Protein AF-A0AA96FX20-F1 (afdb_monomer_lite)

pLDDT: mean 74.85, std 15.6, range [37.91, 90.38]

Structure (mmCIF, N/CA/C/O backbone):
data_AF-A0AA96FX20-F1
#
_entry.id   AF-A0AA96FX20-F1
#
loop_
_atom_site.group_PDB
_atom_site.id
_atom_site.type_symbol
_atom_site.label_atom_id
_atom_site.label_alt_id
_atom_site.label_comp_id
_atom_site.label_asym_id
_atom_site.label_entity_id
_atom_site.label_seq_id
_atom_site.pdbx_PDB_ins_code
_atom_site.Cartn_x
_atom_site.Cartn_y
_atom_site.Cartn_z
_atom_site.occupancy
_atom_site.B_iso_or_equiv
_atom_site.auth_seq_id
_atom_site.auth_comp_id
_atom_site.auth_asym_id
_atom_site.auth_atom_id
_atom_site.pdbx_PDB_model_num
ATOM 1 N N . MET A 1 1 ? -5.946 -62.240 -31.737 1.00 49.22 1 MET A N 1
ATOM 2 C CA . MET A 1 1 ? -5.253 -61.269 -32.611 1.00 49.22 1 MET A CA 1
ATOM 3 C C . MET A 1 1 ? -5.831 -59.900 -32.290 1.00 49.22 1 MET A C 1
ATOM 5 O O . MET A 1 1 ? -6.745 -59.464 -32.964 1.00 49.22 1 MET A O 1
ATOM 9 N N . GLU A 1 2 ? -5.556 -59.273 -31.146 1.00 49.75 2 GLU A N 1
ATOM 10 C CA . GLU A 1 2 ? -4.258 -58.983 -30.508 1.00 49.75 2 GLU A CA 1
ATOM 11 C C . GLU A 1 2 ? -3.281 -58.281 -31.451 1.00 49.75 2 GLU A C 1
ATOM 13 O O . GLU A 1 2 ? -2.604 -58.954 -32.218 1.00 49.75 2 GLU A O 1
ATOM 18 N N . THR A 1 3 ? -3.210 -56.951 -31.339 1.00 58.50 3 THR A N 1
ATOM 19 C CA . THR A 1 3 ? -1.965 -56.220 -31.047 1.00 58.50 3 THR A CA 1
ATOM 20 C C . THR A 1 3 ? -2.311 -54.936 -30.294 1.00 58.50 3 THR A C 1
ATOM 22 O O . THR A 1 3 ? -2.912 -54.013 -30.838 1.00 58.50 3 THR A O 1
ATOM 25 N N . ILE A 1 4 ? -1.932 -54.920 -29.021 1.00 56.41 4 ILE A N 1
ATOM 26 C CA . ILE A 1 4 ? -1.797 -53.746 -28.162 1.00 56.41 4 ILE A CA 1
ATOM 27 C C . ILE A 1 4 ? -0.522 -53.021 -28.620 1.00 56.41 4 ILE A C 1
ATOM 29 O O . ILE A 1 4 ? 0.497 -53.670 -28.851 1.00 56.41 4 ILE A O 1
ATOM 33 N N . THR A 1 5 ? -0.532 -51.695 -28.751 1.00 64.38 5 THR A N 1
ATOM 34 C CA . THR A 1 5 ? 0.709 -50.905 -28.774 1.00 64.38 5 THR A CA 1
ATOM 35 C C . THR A 1 5 ? 0.541 -49.700 -27.873 1.00 64.38 5 THR A C 1
ATOM 37 O O . THR A 1 5 ? -0.308 -48.838 -28.076 1.00 64.38 5 THR A O 1
ATOM 40 N N . THR A 1 6 ? 1.359 -49.748 -26.832 1.00 62.97 6 THR A N 1
ATOM 41 C CA . THR A 1 6 ? 1.574 -48.760 -25.793 1.00 62.97 6 THR A CA 1
ATOM 42 C C . THR A 1 6 ? 2.491 -47.659 -26.325 1.00 62.97 6 THR A C 1
ATOM 44 O O . THR A 1 6 ? 3.465 -47.961 -27.014 1.00 62.97 6 THR A O 1
ATOM 47 N N . VAL A 1 7 ? 2.222 -46.411 -25.954 1.00 66.31 7 VAL A N 1
ATOM 48 C CA . VAL A 1 7 ? 3.270 -45.454 -25.582 1.00 66.31 7 VAL A CA 1
ATOM 49 C C . VAL A 1 7 ? 2.799 -44.711 -24.333 1.00 66.31 7 VAL A C 1
ATOM 51 O O . VAL A 1 7 ? 1.669 -44.235 -24.257 1.00 66.31 7 VAL A O 1
ATOM 54 N N . ARG A 1 8 ? 3.686 -44.725 -23.342 1.00 59.62 8 ARG A N 1
ATOM 55 C CA . ARG A 1 8 ? 3.612 -44.163 -21.993 1.00 59.62 8 ARG A CA 1
ATOM 56 C C . ARG A 1 8 ? 4.481 -42.895 -21.962 1.00 59.62 8 ARG A C 1
ATOM 58 O O . ARG A 1 8 ? 5.388 -42.789 -22.782 1.00 59.62 8 ARG A O 1
ATOM 65 N N . GLU A 1 9 ? 4.258 -42.061 -20.943 1.00 55.00 9 GLU A N 1
ATOM 66 C CA . GLU A 1 9 ? 5.093 -40.934 -20.465 1.00 55.00 9 GLU A CA 1
ATOM 67 C C . GLU A 1 9 ? 4.892 -39.619 -21.241 1.00 55.00 9 GLU A C 1
ATOM 69 O O . GLU A 1 9 ? 5.069 -39.552 -22.449 1.00 55.00 9 GLU A O 1
ATOM 74 N N . VAL A 1 10 ? 4.447 -38.531 -20.606 1.00 60.56 10 VAL A N 1
ATOM 75 C CA . VAL A 1 10 ? 4.983 -37.980 -19.353 1.00 60.56 10 VAL A CA 1
ATOM 76 C C . VAL A 1 10 ? 3.907 -37.577 -18.334 1.00 60.56 10 VAL A C 1
ATOM 78 O O . VAL A 1 10 ? 3.025 -36.767 -18.600 1.00 60.56 10 VAL A O 1
ATOM 81 N N . GLU A 1 11 ? 4.040 -38.132 -17.134 1.00 58.88 11 GLU A N 1
ATOM 82 C CA . GLU A 1 11 ? 3.659 -37.485 -15.879 1.00 58.88 11 GLU A CA 1
ATOM 83 C C . GLU A 1 11 ? 4.779 -36.493 -15.525 1.00 58.88 11 GLU A C 1
ATOM 85 O O . GLU A 1 11 ? 5.944 -36.867 -15.659 1.00 58.88 11 GLU A O 1
ATOM 90 N N . SER A 1 12 ? 4.435 -35.260 -15.127 1.00 47.62 12 SER A N 1
ATOM 91 C CA . SER A 1 12 ? 5.241 -34.196 -14.470 1.00 47.62 12 SER A CA 1
ATOM 92 C C . SER A 1 12 ? 4.696 -32.856 -14.988 1.00 47.62 12 SER A C 1
ATOM 94 O O . SER A 1 12 ? 4.941 -32.501 -16.132 1.00 47.62 12 SER A O 1
ATOM 96 N N . THR A 1 13 ? 3.874 -32.099 -14.269 1.00 49.88 13 THR A N 1
ATOM 97 C CA . THR A 1 13 ? 4.122 -31.619 -12.910 1.00 49.88 13 THR A CA 1
ATOM 98 C C . THR A 1 13 ? 2.833 -31.568 -12.089 1.00 49.88 13 THR A C 1
ATOM 100 O O . THR A 1 13 ? 2.021 -30.655 -12.231 1.00 49.88 13 THR A O 1
ATOM 103 N N . GLU A 1 14 ? 2.688 -32.503 -11.158 1.00 51.47 14 GLU A N 1
ATOM 104 C CA . GLU A 1 14 ? 2.128 -32.155 -9.859 1.00 51.47 14 GLU A CA 1
ATOM 105 C C . GLU A 1 14 ? 3.283 -31.493 -9.095 1.00 51.47 14 GLU A C 1
ATOM 107 O O . GLU A 1 14 ? 4.098 -32.158 -8.462 1.00 51.47 14 GLU A O 1
ATOM 112 N N . SER A 1 15 ? 3.434 -30.179 -9.270 1.00 40.84 15 SER A N 1
ATOM 113 C CA . SER A 1 15 ? 4.150 -29.369 -8.291 1.00 40.84 15 SER A CA 1
ATOM 114 C C . SER A 1 15 ? 3.101 -28.939 -7.291 1.00 40.84 15 SER A C 1
ATOM 116 O O . SER A 1 15 ? 2.332 -28.009 -7.512 1.00 40.84 15 SER A O 1
ATOM 118 N N . THR A 1 16 ? 3.036 -29.706 -6.215 1.00 51.16 16 THR A N 1
ATOM 119 C CA . THR A 1 16 ? 2.467 -29.277 -4.954 1.00 51.16 16 THR A CA 1
ATOM 120 C C . THR A 1 16 ? 2.985 -27.882 -4.622 1.00 51.16 16 THR A C 1
ATOM 122 O O . THR A 1 16 ? 4.165 -27.729 -4.314 1.00 51.16 16 THR A O 1
ATOM 125 N N . GLU A 1 17 ? 2.099 -26.897 -4.582 1.00 43.50 17 GLU A N 1
ATOM 126 C CA . GLU A 1 17 ? 2.183 -25.918 -3.510 1.00 43.50 17 GLU A CA 1
ATOM 127 C C . GLU A 1 17 ? 0.989 -26.142 -2.592 1.00 43.50 17 GLU A C 1
ATOM 129 O O . GLU A 1 17 ? -0.078 -25.544 -2.677 1.00 43.50 17 GLU A O 1
ATOM 134 N N . SER A 1 18 ? 1.179 -27.144 -1.740 1.00 55.72 18 SER A N 1
ATOM 135 C CA . SER A 1 18 ? 0.510 -27.204 -0.460 1.00 55.72 18 SER A CA 1
ATOM 136 C C . SER A 1 18 ? 1.199 -26.181 0.434 1.00 55.72 18 SER A C 1
ATOM 138 O O . SER A 1 18 ? 2.172 -26.528 1.100 1.00 55.72 18 SER A O 1
ATOM 140 N N . THR A 1 19 ? 0.661 -24.966 0.502 1.00 43.66 19 THR A N 1
ATOM 141 C CA . THR A 1 19 ? 0.911 -24.094 1.649 1.00 43.66 19 THR A CA 1
ATOM 142 C C . THR A 1 19 ? -0.404 -23.510 2.137 1.00 43.66 19 THR A C 1
ATOM 144 O O . THR A 1 19 ? -0.987 -22.636 1.517 1.00 43.66 19 THR A O 1
ATOM 147 N N . ALA A 1 20 ? -0.817 -24.064 3.277 1.00 42.97 20 ALA A N 1
ATOM 148 C CA . ALA A 1 20 ? -1.533 -23.429 4.373 1.00 42.97 20 ALA A CA 1
ATOM 149 C C . ALA A 1 20 ? -2.882 -22.773 4.067 1.00 42.97 20 ALA A C 1
ATOM 151 O O . ALA A 1 20 ? -2.998 -21.800 3.332 1.00 42.97 20 ALA A O 1
ATOM 152 N N . GLY A 1 21 ? -3.907 -23.287 4.750 1.00 44.81 21 GLY A N 1
ATOM 153 C CA . GLY A 1 21 ? -5.231 -22.696 4.757 1.00 44.81 21 GLY A CA 1
ATOM 154 C C . GLY A 1 21 ? -5.166 -21.188 4.961 1.00 44.81 21 GLY A C 1
ATOM 155 O O . GLY A 1 21 ? -4.647 -20.698 5.956 1.00 44.81 21 GLY A O 1
ATOM 156 N N . SER A 1 22 ? -5.704 -20.477 3.990 1.00 44.19 22 SER A N 1
ATOM 157 C CA . SER A 1 22 ? -6.208 -19.135 4.178 1.00 44.19 22 SER A CA 1
ATOM 158 C C . SER A 1 22 ? -7.641 -19.2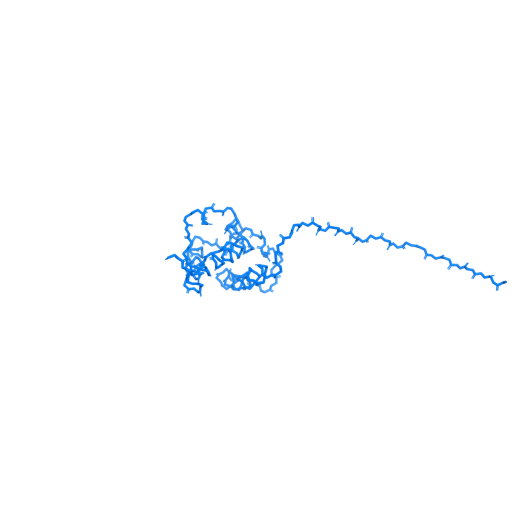32 3.712 1.00 44.19 22 SER A C 1
ATOM 160 O O . SER A 1 22 ? -7.900 -19.646 2.582 1.00 44.19 22 SER A O 1
ATOM 162 N N . ASP A 1 23 ? -8.567 -19.019 4.637 1.00 44.31 23 ASP A N 1
ATOM 163 C CA . ASP A 1 23 ? -9.999 -19.074 4.401 1.00 44.31 23 ASP A CA 1
ATOM 164 C C . ASP A 1 23 ? -10.323 -18.447 3.035 1.00 44.31 23 ASP A C 1
ATOM 166 O O . ASP A 1 23 ? -9.892 -17.318 2.781 1.00 44.31 23 ASP A O 1
ATOM 170 N N . PRO A 1 24 ? -11.055 -19.1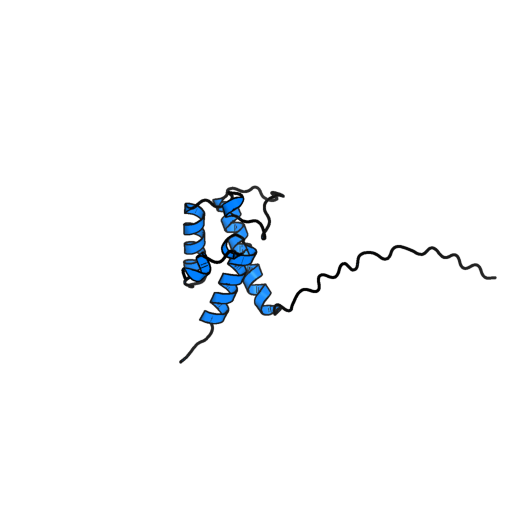35 2.134 1.00 52.16 24 PRO A N 1
ATOM 171 C CA . PRO A 1 24 ? -11.366 -18.585 0.816 1.00 52.16 24 PRO A CA 1
ATOM 172 C C . PRO A 1 24 ? -12.117 -17.256 0.930 1.00 52.16 24 PRO A C 1
ATOM 174 O O . PRO A 1 24 ? -12.071 -16.457 0.010 1.00 52.16 24 PRO A O 1
ATOM 177 N N . GLU A 1 25 ? -12.753 -16.987 2.071 1.00 51.12 25 GLU A N 1
ATOM 178 C CA . GLU A 1 25 ? -13.384 -15.703 2.370 1.00 51.12 25 GLU A CA 1
ATOM 179 C C . GLU A 1 25 ? -12.356 -14.619 2.755 1.00 51.12 25 GLU A C 1
A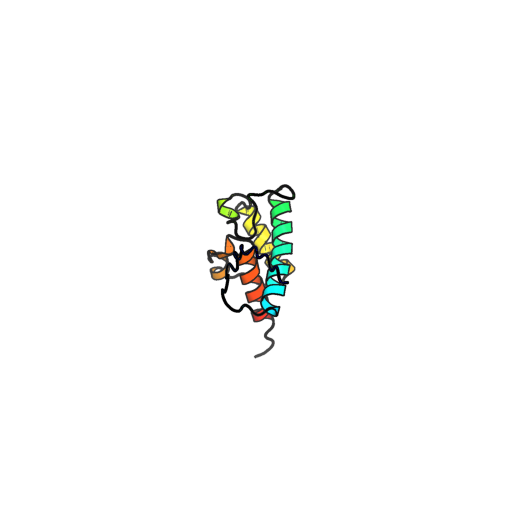TOM 181 O O . GLU A 1 25 ? -12.492 -13.485 2.315 1.00 51.12 25 GLU A O 1
ATOM 186 N N . SER A 1 26 ? -11.268 -14.960 3.465 1.00 55.75 26 SER A N 1
ATOM 187 C CA . SER A 1 26 ? -10.205 -14.006 3.835 1.00 55.75 26 SER A CA 1
ATOM 188 C C . SER A 1 26 ? -9.309 -13.616 2.655 1.00 55.75 26 SER A C 1
ATOM 190 O O . SER A 1 26 ? -8.749 -12.519 2.655 1.00 55.75 26 SER A O 1
ATOM 192 N N . ALA A 1 27 ? -9.155 -14.496 1.662 1.00 60.31 27 ALA A N 1
ATOM 193 C CA . ALA A 1 27 ? -8.395 -14.203 0.447 1.00 60.31 27 ALA A CA 1
ATOM 194 C C . ALA A 1 27 ? -9.157 -13.273 -0.513 1.00 60.31 27 ALA A C 1
ATOM 196 O O . ALA A 1 27 ? -8.532 -12.536 -1.271 1.00 60.31 27 ALA A O 1
ATOM 197 N N . VAL A 1 28 ? -10.496 -13.279 -0.483 1.00 63.88 28 VAL A N 1
ATOM 198 C CA . VAL A 1 28 ? -11.322 -12.468 -1.394 1.00 63.88 28 VAL A CA 1
ATOM 199 C C . VAL A 1 28 ? -11.215 -10.977 -1.061 1.00 63.88 28 VAL A C 1
ATOM 201 O O . VAL A 1 28 ? -11.103 -10.165 -1.980 1.00 63.88 28 VAL A O 1
ATOM 204 N N . ASP A 1 29 ? -11.160 -10.607 0.222 1.00 79.88 29 ASP A N 1
ATOM 205 C CA . ASP A 1 29 ? -10.947 -9.213 0.634 1.00 79.88 29 ASP A CA 1
ATOM 206 C C . ASP A 1 29 ? -9.517 -8.742 0.342 1.00 79.88 29 ASP A C 1
ATOM 208 O O . ASP A 1 29 ? -9.327 -7.659 -0.212 1.00 79.88 29 ASP A O 1
ATOM 212 N N . ALA A 1 30 ? -8.510 -9.569 0.647 1.00 82.88 30 ALA A N 1
ATOM 213 C CA . ALA A 1 30 ? -7.115 -9.249 0.347 1.00 82.88 30 ALA A CA 1
ATOM 214 C C . ALA A 1 30 ? -6.889 -9.099 -1.165 1.00 82.88 30 ALA A C 1
ATOM 216 O O . ALA A 1 30 ? -6.326 -8.103 -1.600 1.00 82.88 30 ALA A O 1
ATOM 217 N N . ALA A 1 31 ? -7.417 -10.004 -1.994 1.00 84.06 31 ALA A N 1
ATOM 218 C CA . ALA A 1 31 ? -7.307 -9.900 -3.448 1.00 84.06 31 ALA A CA 1
ATOM 219 C C . ALA A 1 31 ? -7.978 -8.628 -3.995 1.00 84.06 31 ALA A C 1
ATOM 221 O O . ALA A 1 31 ? -7.402 -7.949 -4.845 1.00 84.06 31 ALA A O 1
ATOM 222 N N . ALA A 1 32 ? -9.157 -8.261 -3.481 1.00 85.81 32 ALA A N 1
ATOM 223 C CA . ALA A 1 32 ? -9.834 -7.029 -3.883 1.00 85.81 32 ALA A CA 1
ATOM 224 C C . ALA A 1 32 ? -9.039 -5.776 -3.480 1.00 85.81 32 ALA A C 1
ATOM 226 O O . ALA A 1 32 ? -8.932 -4.827 -4.261 1.00 85.81 32 ALA A O 1
ATOM 227 N N . VAL A 1 33 ? -8.452 -5.772 -2.278 1.00 87.50 33 VAL A N 1
ATOM 228 C CA . VAL A 1 33 ? -7.551 -4.702 -1.838 1.00 87.50 33 VAL A CA 1
ATOM 229 C C . VAL A 1 33 ? -6.316 -4.659 -2.738 1.00 87.50 33 VAL A C 1
ATOM 231 O O . VAL A 1 33 ? -5.981 -3.589 -3.239 1.00 87.50 33 VAL A O 1
ATOM 234 N N . ALA A 1 34 ? -5.689 -5.801 -3.016 1.00 88.25 34 ALA A N 1
ATOM 235 C CA . ALA A 1 34 ? -4.519 -5.903 -3.879 1.00 88.25 34 ALA A CA 1
ATOM 236 C C . ALA A 1 34 ? -4.786 -5.322 -5.272 1.00 88.25 34 ALA A C 1
ATOM 238 O O . ALA A 1 34 ? -3.964 -4.563 -5.767 1.00 88.25 34 ALA A O 1
ATOM 239 N N . GLU A 1 35 ? -5.944 -5.583 -5.887 1.00 88.06 35 GLU A N 1
ATOM 240 C CA . GLU A 1 35 ? -6.298 -4.986 -7.184 1.00 88.06 35 GLU A CA 1
ATOM 241 C C . GLU A 1 35 ? -6.434 -3.455 -7.130 1.00 88.06 35 GLU A C 1
ATOM 243 O O . GLU A 1 35 ? -6.059 -2.755 -8.077 1.00 88.06 35 GLU A O 1
ATOM 248 N N . ILE A 1 36 ? -6.973 -2.917 -6.030 1.00 87.75 36 ILE A N 1
ATOM 249 C CA . ILE A 1 36 ? -7.095 -1.467 -5.819 1.00 87.75 36 ILE A CA 1
ATOM 250 C C . ILE A 1 36 ? -5.705 -0.845 -5.659 1.00 87.75 36 ILE A C 1
ATOM 252 O O . ILE A 1 36 ? -5.404 0.156 -6.313 1.00 87.75 36 ILE A O 1
ATOM 256 N N . LEU A 1 37 ? -4.859 -1.457 -4.828 1.00 87.12 37 LEU A N 1
ATOM 257 C CA . LEU A 1 37 ? -3.488 -1.016 -4.590 1.00 87.12 37 LEU A CA 1
ATOM 258 C C . LEU A 1 37 ? -2.650 -1.118 -5.861 1.00 87.12 37 LEU A C 1
ATOM 260 O O . LEU A 1 37 ? -1.984 -0.157 -6.218 1.00 87.12 37 LEU A O 1
ATOM 264 N N . GLU A 1 38 ? -2.739 -2.226 -6.595 1.00 88.06 38 GLU A N 1
ATOM 265 C CA . GLU A 1 38 ? -2.024 -2.429 -7.855 1.00 88.06 38 GLU A CA 1
ATOM 266 C C . GLU A 1 38 ? -2.341 -1.306 -8.844 1.00 88.06 38 GLU A C 1
ATOM 268 O O . GLU A 1 38 ? -1.439 -0.693 -9.415 1.00 88.06 38 GLU A O 1
ATOM 273 N N . ARG A 1 39 ? -3.623 -0.961 -8.996 1.00 86.62 39 ARG A N 1
ATOM 274 C CA . ARG A 1 39 ? -4.043 0.137 -9.871 1.00 86.62 39 ARG A CA 1
ATOM 275 C C . ARG A 1 39 ? -3.525 1.491 -9.398 1.00 86.62 39 ARG A C 1
ATOM 277 O O . ARG A 1 39 ? -3.120 2.307 -10.227 1.00 86.62 39 ARG A O 1
ATOM 284 N N . PHE A 1 40 ? -3.554 1.739 -8.092 1.00 86.50 40 PHE A N 1
ATOM 285 C CA . PHE A 1 40 ? -3.037 2.971 -7.508 1.00 86.50 40 PHE A CA 1
ATOM 286 C C . PHE A 1 40 ? -1.530 3.099 -7.748 1.00 86.50 40 PHE A C 1
ATOM 288 O O . PHE A 1 40 ? -1.084 4.102 -8.294 1.00 86.50 40 PHE A O 1
ATOM 295 N N . VAL A 1 41 ? -0.763 2.052 -7.443 1.00 85.38 41 VAL A N 1
ATOM 296 C CA . VAL A 1 41 ? 0.692 2.009 -7.621 1.00 85.38 41 VAL A CA 1
ATOM 297 C C . VAL A 1 41 ? 1.074 2.153 -9.093 1.00 85.38 41 VAL A C 1
ATOM 299 O O . VAL A 1 41 ? 1.963 2.936 -9.407 1.00 85.38 41 VAL A O 1
ATOM 302 N N . ARG A 1 42 ? 0.369 1.491 -10.021 1.00 85.44 42 ARG A N 1
ATOM 303 C CA . ARG A 1 42 ? 0.589 1.691 -11.466 1.00 85.44 42 ARG A CA 1
ATOM 304 C C . ARG A 1 42 ? 0.345 3.140 -11.890 1.00 85.44 42 ARG A C 1
ATOM 306 O O . ARG A 1 42 ? 1.092 3.675 -12.705 1.00 85.44 42 ARG A O 1
ATOM 313 N N . THR A 1 43 ? -0.679 3.780 -11.324 1.00 85.25 43 THR A N 1
ATOM 314 C CA . THR A 1 43 ? -1.033 5.171 -11.638 1.00 85.25 43 THR A CA 1
ATOM 315 C C . THR A 1 43 ? -0.001 6.154 -11.079 1.00 85.25 43 THR A C 1
ATOM 317 O O . THR A 1 43 ? 0.502 6.996 -11.825 1.00 85.25 43 THR A O 1
ATOM 320 N N . GLU A 1 44 ? 0.352 6.033 -9.797 1.00 83.00 44 GLU A N 1
ATOM 321 C CA . GLU A 1 44 ? 1.321 6.910 -9.124 1.00 83.00 44 GLU A CA 1
ATOM 322 C C . GLU A 1 44 ? 2.746 6.689 -9.648 1.00 83.00 44 GLU A C 1
ATOM 324 O O . GLU A 1 44 ? 3.447 7.648 -9.976 1.00 83.00 44 GLU A O 1
ATOM 329 N N . GLY A 1 45 ? 3.150 5.425 -9.801 1.00 75.75 45 GLY A N 1
ATOM 330 C CA . GLY A 1 45 ? 4.455 5.013 -10.320 1.00 75.75 45 GLY A CA 1
ATOM 331 C C . GLY A 1 45 ? 4.600 5.152 -11.838 1.00 75.75 45 GLY A C 1
ATOM 332 O O . GLY A 1 45 ? 5.693 4.958 -12.362 1.00 75.75 45 GLY A O 1
ATOM 333 N N . ARG A 1 46 ? 3.521 5.507 -12.558 1.00 79.88 46 ARG A N 1
ATOM 334 C CA . ARG A 1 46 ? 3.471 5.607 -14.033 1.00 79.88 46 ARG A CA 1
ATOM 335 C C . ARG A 1 46 ? 4.015 4.354 -14.731 1.00 79.88 46 ARG A C 1
ATOM 337 O O . ARG A 1 46 ? 4.742 4.453 -15.718 1.00 79.88 46 ARG A O 1
ATOM 344 N N . ILE A 1 47 ? 3.671 3.192 -14.188 1.00 80.12 47 ILE A N 1
ATOM 345 C CA . ILE A 1 47 ? 4.126 1.884 -14.663 1.00 80.12 47 ILE A CA 1
ATOM 346 C C . ILE A 1 47 ? 3.303 1.504 -15.895 1.00 80.12 47 ILE A C 1
ATOM 348 O O . ILE A 1 47 ? 2.081 1.667 -15.894 1.00 80.12 47 ILE A O 1
ATOM 352 N N . GLU A 1 48 ? 3.954 0.989 -16.938 1.00 78.81 48 GLU A N 1
ATOM 353 C CA . GLU A 1 48 ? 3.252 0.530 -18.137 1.00 78.81 48 GLU A CA 1
ATOM 354 C C . GLU A 1 48 ? 2.372 -0.699 -17.842 1.00 78.81 48 GLU A C 1
ATOM 356 O O . GLU A 1 48 ? 2.685 -1.558 -17.007 1.00 78.81 48 GLU A O 1
ATOM 361 N N . ASP A 1 49 ? 1.242 -0.791 -18.547 1.00 70.88 49 ASP A N 1
ATOM 362 C CA . ASP A 1 49 ? 0.365 -1.956 -18.491 1.00 70.88 49 ASP A CA 1
ATOM 363 C C . ASP A 1 49 ? 1.117 -3.189 -19.026 1.00 70.88 49 ASP A C 1
ATOM 365 O O . ASP A 1 49 ? 1.322 -3.338 -20.231 1.00 70.88 49 ASP A O 1
ATOM 369 N N . GLY A 1 50 ? 1.529 -4.079 -18.118 1.00 69.19 50 GLY A N 1
ATOM 370 C CA . GLY A 1 50 ? 2.242 -5.317 -18.452 1.00 69.19 50 GLY A CA 1
ATOM 371 C C . GLY A 1 50 ? 3.756 -5.305 -18.224 1.00 69.19 50 GLY A C 1
ATOM 372 O O . GLY A 1 50 ? 4.436 -6.168 -18.776 1.00 69.19 50 GLY A O 1
ATOM 373 N N . ASP A 1 51 ? 4.281 -4.369 -17.426 1.00 78.19 51 ASP A N 1
ATOM 374 C CA . ASP A 1 51 ? 5.667 -4.423 -16.941 1.00 78.19 51 ASP A CA 1
ATOM 375 C C . ASP A 1 51 ? 5.967 -5.800 -16.287 1.00 78.19 51 ASP A C 1
ATOM 377 O O . ASP A 1 51 ? 5.243 -6.198 -15.368 1.00 78.19 51 ASP A O 1
ATOM 381 N N . PRO A 1 52 ? 6.967 -6.559 -16.785 1.00 79.12 52 PRO A N 1
ATOM 382 C CA . PRO A 1 52 ? 7.265 -7.910 -16.310 1.00 79.12 52 PRO A CA 1
ATOM 383 C C . PRO A 1 52 ? 7.997 -7.941 -14.960 1.00 79.12 52 PRO A C 1
ATOM 385 O O . PRO A 1 52 ? 8.001 -8.987 -14.312 1.00 79.12 52 PRO A O 1
ATOM 388 N N . ASP A 1 53 ? 8.618 -6.834 -14.549 1.00 79.75 53 ASP A N 1
ATOM 389 C CA . ASP A 1 53 ? 9.323 -6.694 -13.273 1.00 79.75 53 ASP A CA 1
ATOM 390 C C . ASP A 1 53 ? 8.360 -6.264 -12.148 1.00 79.75 53 ASP A C 1
ATOM 392 O O . ASP A 1 53 ? 8.592 -6.540 -10.966 1.00 79.75 53 ASP A O 1
ATOM 396 N N . PHE A 1 54 ? 7.224 -5.661 -12.508 1.00 83.31 54 PHE A N 1
ATOM 397 C CA . PHE A 1 54 ? 6.166 -5.306 -11.571 1.00 83.31 54 PHE A CA 1
ATOM 398 C C . PHE A 1 54 ? 5.250 -6.499 -11.247 1.00 83.31 54 PHE A C 1
ATOM 400 O O . PHE A 1 54 ? 4.377 -6.890 -12.026 1.00 83.31 54 PHE A O 1
ATOM 407 N N . THR A 1 55 ? 5.401 -7.044 -10.039 1.00 85.38 55 THR A N 1
ATOM 408 C CA . THR A 1 55 ? 4.569 -8.134 -9.504 1.00 85.38 55 THR A CA 1
ATOM 409 C C . THR A 1 55 ? 3.970 -7.757 -8.148 1.00 85.38 55 THR A C 1
ATOM 411 O O . THR A 1 55 ? 4.417 -6.818 -7.501 1.00 85.38 55 THR A O 1
ATOM 414 N N . ARG A 1 56 ? 2.949 -8.484 -7.680 1.00 83.25 56 ARG A N 1
ATOM 415 C CA . ARG A 1 56 ? 2.276 -8.189 -6.394 1.00 83.25 56 ARG A CA 1
ATOM 416 C C . ARG A 1 56 ? 3.151 -8.463 -5.171 1.00 83.25 56 ARG A C 1
ATOM 418 O O . ARG A 1 56 ? 2.902 -7.920 -4.099 1.00 83.25 56 ARG A O 1
ATOM 425 N N . GLU A 1 57 ? 4.167 -9.294 -5.358 1.00 86.81 57 GLU A N 1
ATOM 426 C CA . GLU A 1 57 ? 5.131 -9.711 -4.342 1.00 86.81 57 GLU A CA 1
ATOM 427 C C . GLU A 1 57 ? 6.401 -8.848 -4.368 1.00 86.81 57 GLU A C 1
ATOM 429 O O . GLU A 1 57 ? 7.244 -8.974 -3.481 1.00 86.81 57 GLU A O 1
ATOM 434 N N . VAL A 1 58 ? 6.551 -7.969 -5.369 1.00 88.56 58 VAL A N 1
ATOM 435 C CA . VAL A 1 58 ? 7.717 -7.091 -5.471 1.00 88.56 58 VAL A CA 1
ATOM 436 C C . VAL A 1 58 ? 7.715 -6.077 -4.333 1.00 88.56 58 VAL A C 1
ATOM 438 O O . VAL A 1 58 ? 6.671 -5.542 -3.955 1.00 88.56 58 VAL A O 1
ATOM 441 N N . ASP A 1 59 ? 8.904 -5.784 -3.815 1.00 87.75 59 ASP A N 1
ATOM 442 C CA . ASP A 1 59 ? 9.089 -4.691 -2.872 1.00 87.75 59 ASP A CA 1
ATOM 443 C C . ASP A 1 59 ? 9.010 -3.360 -3.627 1.00 87.75 59 ASP A C 1
ATOM 445 O O . ASP A 1 59 ? 9.903 -3.016 -4.408 1.00 87.75 59 ASP A O 1
ATOM 449 N N . LEU A 1 60 ? 7.923 -2.622 -3.421 1.00 86.31 60 LEU A N 1
ATOM 450 C CA . LEU A 1 60 ? 7.614 -1.366 -4.096 1.00 86.31 60 LEU A CA 1
ATOM 451 C C . LEU A 1 60 ? 8.599 -0.245 -3.739 1.00 86.31 60 LEU A C 1
ATOM 453 O O . LEU A 1 60 ? 8.823 0.648 -4.556 1.00 86.31 60 LEU A O 1
ATOM 457 N N . PHE A 1 61 ? 9.201 -0.286 -2.550 1.00 85.69 61 PHE A N 1
ATOM 458 C CA . PHE A 1 61 ? 10.151 0.727 -2.092 1.00 85.69 61 PHE A CA 1
ATOM 459 C C . PHE A 1 61 ? 11.553 0.451 -2.637 1.00 85.69 61 PHE A C 1
ATOM 461 O O . PHE A 1 61 ? 12.219 1.352 -3.145 1.00 85.69 61 PHE A O 1
ATOM 468 N N . ALA A 1 62 ? 11.999 -0.804 -2.569 1.00 85.12 62 ALA A N 1
ATOM 469 C CA . ALA A 1 62 ? 13.316 -1.226 -3.033 1.00 85.12 62 ALA A CA 1
ATOM 470 C C . ALA A 1 62 ? 13.426 -1.212 -4.564 1.00 85.12 62 ALA A C 1
ATOM 472 O O . ALA A 1 62 ? 14.484 -0.885 -5.102 1.00 85.12 62 ALA A O 1
ATOM 473 N N . SER A 1 63 ? 12.337 -1.536 -5.265 1.00 83.94 63 SER A N 1
ATOM 474 C CA . SER A 1 63 ? 12.237 -1.407 -6.728 1.00 83.94 63 SER A CA 1
ATOM 475 C C . SER A 1 63 ? 12.149 0.048 -7.201 1.00 83.94 63 SER A C 1
ATOM 477 O O . SER A 1 63 ? 12.415 0.329 -8.368 1.00 83.94 63 SER A O 1
ATOM 479 N N . GLY A 1 64 ? 11.795 0.978 -6.309 1.00 84.81 64 GLY A N 1
ATOM 480 C CA . GLY A 1 64 ? 11.595 2.387 -6.640 1.00 84.8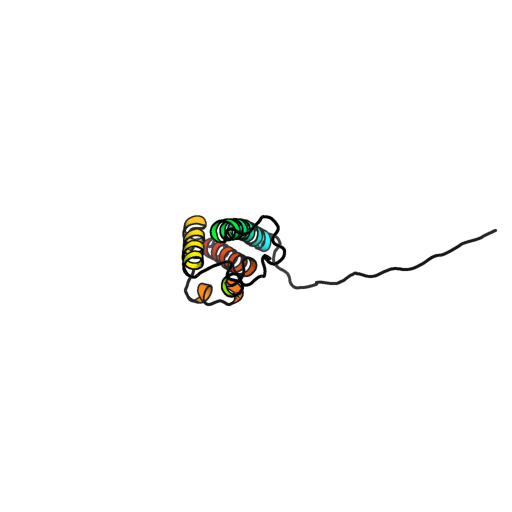1 64 GLY A CA 1
ATOM 481 C C . GLY A 1 64 ? 10.273 2.682 -7.355 1.00 84.81 64 GLY A C 1
ATOM 482 O O . GLY A 1 64 ? 10.122 3.777 -7.895 1.00 84.81 64 GLY A O 1
ATOM 483 N N . TYR A 1 65 ? 9.318 1.742 -7.363 1.00 85.19 65 TYR A N 1
ATOM 484 C CA . TYR A 1 65 ? 7.959 1.992 -7.861 1.00 85.19 65 TYR A CA 1
ATOM 485 C C . TYR A 1 65 ? 7.180 2.953 -6.953 1.00 85.19 65 TYR A C 1
ATOM 487 O O . TYR A 1 65 ? 6.352 3.726 -7.439 1.00 85.19 65 TYR A O 1
ATOM 495 N N . LEU A 1 66 ? 7.461 2.930 -5.647 1.00 84.69 66 LEU A N 1
ATOM 496 C CA . LEU A 1 66 ? 6.949 3.884 -4.671 1.00 84.69 66 LEU A CA 1
ATOM 497 C C . LEU A 1 66 ? 8.096 4.678 -4.042 1.00 84.69 66 LEU A C 1
ATOM 499 O O . LEU A 1 66 ? 9.002 4.116 -3.431 1.00 84.69 66 LEU A O 1
ATOM 503 N N . ASP A 1 67 ? 8.011 6.003 -4.142 1.00 84.81 67 ASP A N 1
ATOM 504 C CA . ASP A 1 67 ? 8.847 6.915 -3.359 1.00 84.81 67 ASP A CA 1
ATOM 505 C C . ASP A 1 67 ? 8.189 7.216 -2.000 1.00 84.81 67 ASP A C 1
ATOM 507 O O . ASP A 1 67 ? 6.997 6.981 -1.807 1.00 84.81 67 ASP A O 1
ATOM 511 N N . SER A 1 68 ? 8.941 7.824 -1.084 1.00 84.19 68 SER A N 1
ATOM 512 C CA . SER A 1 68 ? 8.484 8.300 0.226 1.00 84.19 68 SER A CA 1
ATOM 513 C C . SER A 1 68 ? 7.137 9.042 0.207 1.00 84.19 68 SER A C 1
ATOM 515 O O . SER A 1 68 ? 6.292 8.814 1.073 1.00 84.19 68 SER A O 1
ATOM 517 N N . LEU A 1 69 ? 6.900 9.898 -0.794 1.00 85.69 69 LEU A N 1
ATOM 518 C CA . LEU A 1 69 ? 5.623 10.603 -0.958 1.00 85.69 69 LEU A CA 1
ATOM 519 C C . LEU A 1 69 ? 4.498 9.678 -1.440 1.00 85.69 69 LEU A C 1
ATOM 521 O O . LEU A 1 69 ? 3.368 9.794 -0.969 1.00 85.69 69 LEU A O 1
ATOM 525 N N . GLY A 1 70 ? 4.812 8.745 -2.342 1.00 84.50 70 GLY A N 1
ATOM 526 C CA . GLY A 1 70 ? 3.865 7.742 -2.825 1.00 84.50 70 GLY A CA 1
ATOM 527 C C . GLY A 1 70 ? 3.413 6.809 -1.704 1.00 84.50 70 GLY A C 1
ATOM 528 O O . GLY A 1 70 ? 2.235 6.475 -1.636 1.00 84.50 70 GLY A O 1
ATOM 529 N N . THR A 1 71 ? 4.308 6.471 -0.769 1.00 85.75 71 THR A N 1
ATOM 530 C CA . THR A 1 71 ? 3.986 5.679 0.428 1.00 85.75 71 THR A CA 1
ATOM 531 C C . THR A 1 71 ? 2.975 6.380 1.314 1.00 85.75 71 THR A C 1
ATOM 533 O O . THR A 1 71 ? 1.961 5.791 1.676 1.00 85.75 71 THR A O 1
ATOM 536 N N . VAL A 1 72 ? 3.207 7.655 1.626 1.00 87.94 72 VAL A N 1
ATOM 537 C CA . VAL A 1 72 ? 2.276 8.441 2.447 1.00 87.94 72 VAL A CA 1
ATOM 538 C C . VAL A 1 72 ? 0.922 8.579 1.749 1.00 87.94 72 VAL A C 1
ATOM 540 O O . VAL A 1 72 ? -0.117 8.433 2.389 1.00 87.94 72 VAL A O 1
ATOM 543 N N . HIS A 1 73 ? 0.913 8.808 0.433 1.00 88.94 73 HIS A N 1
ATOM 544 C CA . HIS A 1 73 ? -0.324 8.852 -0.346 1.00 88.94 73 HIS A CA 1
ATOM 545 C C . HIS A 1 73 ? -1.057 7.505 -0.358 1.00 88.94 73 HIS A C 1
ATOM 547 O O . HIS A 1 73 ? -2.281 7.491 -0.253 1.00 88.94 73 HIS A O 1
ATOM 553 N N . LEU A 1 74 ? -0.331 6.389 -0.458 1.00 87.19 74 LEU A N 1
ATOM 554 C CA . LEU A 1 74 ? -0.889 5.040 -0.418 1.00 87.19 74 LEU A CA 1
ATOM 555 C C . LEU A 1 74 ? -1.543 4.753 0.934 1.00 87.19 74 LEU A C 1
ATOM 557 O O . LEU A 1 74 ? -2.692 4.320 0.968 1.00 87.19 74 LEU A O 1
ATOM 561 N N . ILE A 1 75 ? -0.839 5.047 2.031 1.00 87.56 75 ILE A N 1
ATOM 562 C CA . ILE A 1 75 ? -1.348 4.910 3.403 1.00 87.56 75 ILE A CA 1
ATOM 563 C C . ILE A 1 75 ? -2.630 5.727 3.553 1.00 87.56 75 ILE A C 1
ATOM 565 O O . ILE A 1 75 ? -3.681 5.163 3.844 1.00 87.56 75 ILE A O 1
ATOM 569 N N . ASN A 1 76 ? -2.580 7.023 3.236 1.00 88.38 76 ASN A N 1
ATOM 570 C CA . ASN A 1 76 ? -3.745 7.896 3.350 1.00 88.38 76 ASN A CA 1
ATOM 571 C C . ASN A 1 76 ? -4.910 7.414 2.467 1.00 88.38 76 ASN A C 1
ATOM 573 O O . ASN A 1 76 ? -6.064 7.440 2.886 1.00 88.38 76 ASN A O 1
ATOM 577 N N . HIS A 1 77 ? -4.626 6.922 1.255 1.00 87.69 77 HIS A N 1
ATOM 578 C CA . HIS A 1 77 ? -5.648 6.363 0.373 1.00 87.69 77 HIS A CA 1
ATOM 579 C C . HIS A 1 77 ? -6.326 5.141 0.995 1.00 87.69 77 HIS A C 1
ATOM 581 O O . HIS A 1 77 ? -7.548 5.035 0.942 1.00 87.69 77 HIS A O 1
ATOM 587 N N . ILE A 1 78 ? -5.559 4.229 1.591 1.00 87.12 78 ILE A N 1
ATOM 588 C CA . ILE A 1 78 ? -6.090 3.047 2.271 1.00 87.12 78 ILE A CA 1
ATOM 589 C C . ILE A 1 78 ? -6.952 3.465 3.467 1.00 87.12 78 ILE A C 1
ATOM 591 O O . ILE A 1 78 ? -8.104 3.039 3.570 1.00 87.12 78 ILE A O 1
ATOM 595 N N . GLU A 1 79 ? -6.423 4.315 4.342 1.00 87.88 79 GLU A N 1
ATOM 596 C CA . GLU A 1 79 ? -7.113 4.761 5.553 1.00 87.88 79 GLU A CA 1
ATOM 597 C C . GLU A 1 79 ? -8.430 5.473 5.223 1.00 87.88 79 GLU A C 1
ATOM 599 O O . GLU A 1 79 ? -9.482 5.130 5.765 1.00 87.88 79 GLU A O 1
ATOM 604 N N . GLU A 1 80 ? -8.428 6.388 4.250 1.00 88.12 80 GLU A N 1
ATOM 605 C CA . GLU A 1 80 ? -9.636 7.085 3.800 1.00 88.12 80 GLU A CA 1
ATOM 606 C C . GLU A 1 80 ? -10.630 6.147 3.099 1.00 88.12 80 GLU A C 1
ATOM 608 O O . GLU A 1 80 ? -11.846 6.233 3.321 1.00 88.12 80 GLU A O 1
ATOM 613 N N . ARG A 1 81 ? -10.135 5.251 2.232 1.00 86.00 81 ARG A N 1
ATOM 614 C CA . ARG A 1 81 ? -10.976 4.379 1.399 1.00 86.00 81 ARG A CA 1
ATOM 615 C C . ARG A 1 81 ? -11.669 3.304 2.219 1.00 86.00 81 ARG A C 1
ATOM 617 O O . ARG A 1 81 ? -12.847 3.031 1.973 1.00 86.00 81 ARG A O 1
ATOM 624 N N . PHE A 1 82 ? -10.942 2.701 3.152 1.00 83.38 82 PHE A N 1
ATOM 625 C CA . PHE A 1 82 ? -11.402 1.576 3.957 1.00 83.38 82 PHE A CA 1
ATOM 626 C C . PHE A 1 82 ? -11.817 1.982 5.376 1.00 83.38 82 PHE A C 1
ATOM 628 O O . PHE A 1 82 ? -12.357 1.150 6.102 1.00 83.38 82 PHE A O 1
ATOM 635 N N . ARG A 1 83 ? -11.636 3.258 5.751 1.00 82.62 83 ARG A N 1
ATOM 636 C CA . ARG A 1 83 ? -11.898 3.786 7.101 1.00 82.62 83 ARG A CA 1
ATOM 637 C C . ARG A 1 83 ? -11.229 2.952 8.189 1.00 82.62 83 ARG A C 1
ATOM 639 O O . ARG A 1 83 ? -11.862 2.583 9.177 1.00 82.62 83 ARG A O 1
ATOM 646 N N . LEU A 1 84 ? -9.960 2.649 7.962 1.00 83.44 84 LEU A N 1
ATOM 647 C CA . LEU A 1 84 ? -9.091 1.952 8.900 1.00 83.44 84 LEU A CA 1
ATOM 648 C C . LEU A 1 84 ? -7.949 2.876 9.313 1.00 83.44 84 LEU A C 1
ATOM 650 O O . LEU A 1 84 ? -7.685 3.857 8.628 1.00 83.44 84 LEU A O 1
ATOM 654 N N . GLU A 1 85 ? -7.304 2.551 10.423 1.00 81.44 85 GLU A N 1
ATOM 655 C CA . GLU A 1 85 ? -6.114 3.245 10.911 1.00 81.44 85 GLU A CA 1
ATOM 656 C C . GLU A 1 85 ? -4.964 2.236 10.872 1.00 81.44 85 GLU A C 1
ATOM 658 O O . GLU A 1 85 ? -5.094 1.130 11.413 1.00 81.44 85 GLU A O 1
ATOM 663 N N . LEU A 1 86 ? -3.893 2.564 10.146 1.00 82.31 86 LEU A N 1
ATOM 664 C CA . LEU A 1 86 ? -2.683 1.748 10.108 1.00 82.31 86 LEU A CA 1
ATOM 665 C C . LEU A 1 86 ? -1.752 2.226 11.219 1.00 82.31 86 LEU A C 1
ATOM 667 O O . LEU A 1 86 ? -1.212 3.325 11.159 1.00 82.31 86 LEU A O 1
ATOM 671 N N . ASP A 1 87 ? -1.567 1.385 12.232 1.00 81.69 87 ASP A N 1
ATOM 672 C CA . ASP A 1 87 ? -0.661 1.685 13.340 1.00 81.69 87 ASP A CA 1
ATOM 673 C C . ASP A 1 87 ? 0.813 1.568 12.906 1.00 81.69 87 ASP A C 1
ATOM 675 O O . ASP A 1 87 ? 1.133 0.903 11.913 1.00 81.69 87 ASP A O 1
ATOM 679 N N . ASP A 1 88 ? 1.728 2.167 13.670 1.00 81.38 88 ASP A N 1
ATOM 680 C CA . ASP A 1 88 ? 3.162 2.180 13.356 1.00 81.38 88 ASP A CA 1
ATOM 681 C C . ASP A 1 88 ? 3.736 0.756 13.241 1.00 81.38 88 ASP A C 1
ATOM 683 O O . ASP A 1 88 ? 4.584 0.499 12.386 1.00 81.38 88 ASP A O 1
ATOM 687 N N . ASP A 1 89 ? 3.239 -0.193 14.043 1.00 83.06 89 ASP A N 1
ATOM 688 C CA . ASP A 1 89 ? 3.606 -1.613 13.948 1.00 83.06 89 ASP A CA 1
ATOM 689 C C . ASP A 1 89 ? 3.239 -2.225 12.583 1.00 83.06 89 ASP A C 1
ATOM 691 O O . ASP A 1 89 ? 3.993 -3.033 12.045 1.00 83.06 89 ASP A O 1
ATOM 695 N N . ALA A 1 90 ? 2.104 -1.828 11.995 1.00 82.69 90 ALA A N 1
ATOM 696 C CA . AL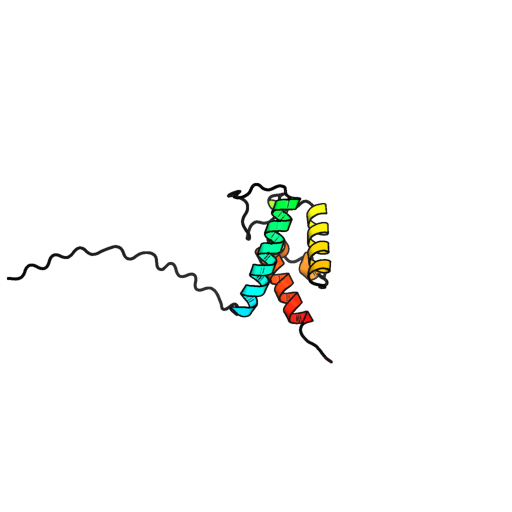A A 1 90 ? 1.677 -2.307 10.681 1.00 82.69 90 ALA A CA 1
ATOM 697 C C . ALA A 1 90 ? 2.505 -1.681 9.549 1.00 82.69 90 ALA A C 1
ATOM 699 O O . ALA A 1 90 ? 2.800 -2.350 8.561 1.00 82.69 90 ALA A O 1
ATOM 700 N N . LEU A 1 91 ? 2.900 -0.414 9.701 1.00 83.12 91 LEU A N 1
ATOM 701 C CA . LEU A 1 91 ? 3.763 0.292 8.749 1.00 83.12 91 LEU A CA 1
ATOM 702 C C . LEU A 1 91 ? 5.223 -0.178 8.818 1.00 83.12 91 LEU A C 1
ATOM 704 O O . LEU A 1 91 ? 5.933 -0.146 7.814 1.00 83.12 91 LEU A O 1
ATOM 708 N N . ALA A 1 92 ? 5.677 -0.607 9.997 1.00 84.19 92 ALA A N 1
ATOM 709 C CA . ALA A 1 92 ? 6.998 -1.189 10.210 1.00 84.19 92 ALA A CA 1
ATOM 710 C C . ALA A 1 92 ? 7.081 -2.665 9.784 1.00 84.19 92 ALA A C 1
ATOM 712 O O . ALA A 1 92 ? 8.180 -3.232 9.768 1.00 84.19 92 ALA A O 1
ATOM 713 N N . ASP A 1 93 ? 5.949 -3.295 9.456 1.00 85.38 93 ASP A N 1
ATOM 714 C CA . ASP A 1 93 ? 5.915 -4.685 9.023 1.00 85.38 93 ASP A CA 1
ATOM 715 C C . ASP A 1 93 ? 6.646 -4.840 7.676 1.00 85.38 93 ASP A C 1
ATOM 717 O O . ASP A 1 93 ? 6.381 -4.092 6.732 1.00 85.38 93 ASP A O 1
ATOM 721 N N . PRO A 1 94 ? 7.556 -5.818 7.532 1.00 83.50 94 PRO A N 1
ATOM 722 C CA . PRO A 1 94 ? 8.273 -6.031 6.275 1.00 83.50 94 PRO A CA 1
ATOM 723 C C . PRO A 1 94 ? 7.339 -6.383 5.107 1.00 83.50 94 PRO A C 1
ATOM 725 O O . PRO A 1 94 ? 7.682 -6.140 3.952 1.00 83.50 94 PRO A O 1
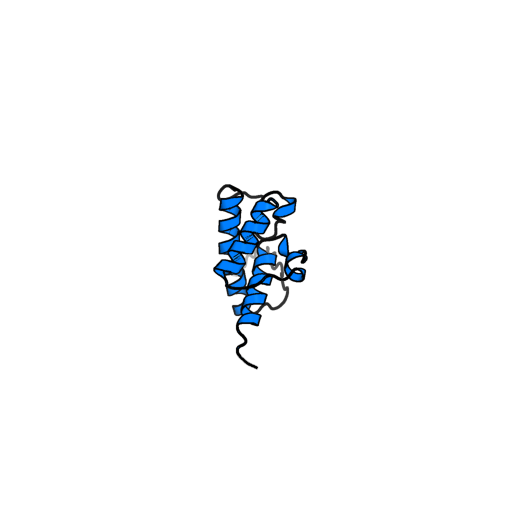ATOM 728 N N . SER A 1 95 ? 6.147 -6.917 5.384 1.00 84.25 95 SER A N 1
ATOM 729 C CA . SER A 1 95 ? 5.125 -7.207 4.373 1.00 84.25 95 SER A CA 1
ATOM 730 C C . SER A 1 95 ? 4.496 -5.925 3.816 1.00 84.25 95 SER A C 1
ATOM 732 O O . SER A 1 95 ? 3.954 -5.942 2.715 1.00 84.25 95 SER A O 1
ATOM 734 N N . PHE A 1 96 ? 4.623 -4.785 4.509 1.00 85.25 96 PHE A N 1
ATOM 735 C CA . PHE A 1 96 ? 4.193 -3.479 3.999 1.00 85.25 96 PHE A CA 1
ATOM 736 C C . PHE A 1 96 ? 5.013 -3.016 2.775 1.00 85.25 96 PHE A C 1
ATOM 738 O O . PHE A 1 96 ? 4.674 -2.025 2.135 1.00 85.25 96 PHE A O 1
ATOM 745 N N . GLY A 1 97 ? 6.078 -3.744 2.417 1.00 85.94 97 GLY A N 1
ATOM 746 C CA . GLY A 1 97 ? 6.862 -3.539 1.199 1.00 85.94 97 GLY A CA 1
ATOM 747 C C . GLY A 1 97 ? 6.168 -3.952 -0.097 1.00 85.94 97 GLY A C 1
ATOM 748 O O . GLY A 1 97 ? 6.505 -3.413 -1.148 1.00 85.94 97 GLY A O 1
ATOM 749 N N . SER A 1 98 ? 5.208 -4.878 -0.056 1.00 90.38 98 SER A N 1
ATOM 750 C CA . SER A 1 98 ? 4.594 -5.458 -1.256 1.00 90.38 98 SER A CA 1
ATOM 751 C C . SER A 1 98 ? 3.081 -5.264 -1.289 1.00 90.38 98 SER A C 1
ATOM 753 O O . SER A 1 98 ? 2.428 -5.073 -0.264 1.00 90.38 98 SER A O 1
ATOM 755 N N . ILE A 1 99 ? 2.490 -5.328 -2.485 1.00 89.50 99 ILE A N 1
ATOM 756 C CA . ILE A 1 99 ? 1.035 -5.190 -2.653 1.00 89.50 99 ILE A CA 1
ATOM 757 C C . ILE A 1 99 ? 0.309 -6.297 -1.891 1.00 89.50 99 ILE A C 1
ATOM 759 O O . ILE A 1 99 ? -0.690 -6.027 -1.223 1.00 89.50 99 ILE A O 1
ATOM 763 N N . ASP A 1 100 ? 0.817 -7.526 -1.981 1.00 88.19 100 ASP A N 1
ATOM 764 C CA . ASP A 1 100 ? 0.221 -8.680 -1.316 1.00 88.19 100 ASP A CA 1
ATOM 765 C C . ASP A 1 100 ? 0.231 -8.505 0.209 1.00 88.19 100 ASP A C 1
ATOM 767 O O . ASP A 1 100 ? -0.815 -8.607 0.855 1.00 88.19 100 ASP A O 1
ATOM 771 N N . GLY A 1 101 ? 1.366 -8.097 0.779 1.00 88.50 101 GLY A N 1
ATOM 772 C CA . GLY A 1 101 ? 1.483 -7.898 2.218 1.00 88.50 101 GLY A CA 1
ATOM 773 C C . GLY A 1 101 ? 0.639 -6.733 2.740 1.00 88.50 101 GLY A C 1
ATOM 774 O O . GLY A 1 101 ? -0.088 -6.906 3.721 1.00 88.50 101 GLY A O 1
ATOM 775 N N . ILE A 1 102 ? 0.620 -5.587 2.049 1.00 88.75 102 ILE A N 1
ATOM 776 C CA . ILE A 1 102 ? -0.283 -4.475 2.397 1.00 88.75 102 ILE A CA 1
ATOM 777 C C . ILE A 1 102 ? -1.743 -4.943 2.329 1.00 88.75 102 ILE A C 1
ATOM 779 O O . ILE A 1 102 ? -2.537 -4.653 3.227 1.00 88.75 102 ILE A O 1
ATOM 783 N N . SER A 1 103 ? -2.113 -5.697 1.292 1.00 89.38 103 SER A N 1
ATOM 784 C CA . SER A 1 103 ? -3.481 -6.190 1.131 1.00 89.38 103 SER A CA 1
ATOM 785 C C . SER A 1 103 ? -3.900 -7.151 2.245 1.00 89.38 103 SER A C 1
ATOM 787 O O . SER A 1 103 ? -5.021 -7.056 2.751 1.00 89.38 103 SER A O 1
ATOM 789 N N . ALA A 1 104 ? -2.981 -8.006 2.699 1.00 86.94 104 ALA A N 1
ATOM 790 C CA . ALA A 1 104 ? -3.192 -8.905 3.821 1.00 86.94 104 ALA A CA 1
ATOM 791 C C . ALA A 1 104 ? -3.353 -8.136 5.143 1.00 86.94 104 ALA A C 1
ATOM 793 O O . ALA A 1 104 ? -4.250 -8.461 5.925 1.00 86.94 104 ALA A O 1
ATOM 794 N N . ILE A 1 105 ? -2.546 -7.094 5.377 1.00 87.00 105 ILE A N 1
ATOM 795 C CA . ILE A 1 105 ? -2.643 -6.214 6.557 1.00 87.00 105 ILE A CA 1
ATOM 796 C C . ILE A 1 105 ? -3.988 -5.474 6.572 1.00 87.00 105 ILE A C 1
ATOM 798 O O . ILE A 1 105 ? -4.676 -5.440 7.591 1.00 87.00 105 ILE A O 1
ATOM 802 N N . VAL A 1 106 ? -4.417 -4.928 5.435 1.00 86.38 106 VAL A N 1
ATOM 803 C CA . VAL A 1 106 ? -5.702 -4.222 5.319 1.00 86.38 106 VAL A CA 1
ATOM 804 C C . VAL A 1 106 ? -6.880 -5.170 5.519 1.00 86.38 106 VAL A C 1
ATOM 806 O O . VAL A 1 106 ? -7.771 -4.879 6.319 1.00 86.38 106 VAL A O 1
ATOM 809 N N . ALA A 1 107 ? -6.881 -6.329 4.856 1.00 85.69 107 ALA A N 1
ATOM 810 C CA . ALA A 1 107 ? -7.909 -7.350 5.053 1.00 85.69 107 ALA A CA 1
ATOM 811 C C . ALA A 1 107 ? -7.952 -7.819 6.519 1.00 85.69 107 ALA A C 1
ATOM 813 O O . ALA A 1 107 ? -9.024 -8.033 7.094 1.00 85.69 107 ALA A O 1
ATOM 814 N N . ALA A 1 108 ? -6.783 -7.898 7.163 1.00 82.81 108 ALA A N 1
ATOM 815 C CA . ALA A 1 108 ? -6.650 -8.179 8.582 1.00 82.81 108 ALA A CA 1
ATOM 816 C C . ALA A 1 108 ? -7.214 -7.084 9.500 1.00 82.81 108 ALA A C 1
ATOM 818 O O . ALA A 1 108 ? -7.799 -7.401 10.541 1.00 82.81 108 ALA A O 1
ATOM 819 N N . GLY A 1 109 ? -7.067 -5.817 9.125 1.00 78.00 109 GLY A N 1
ATOM 820 C CA . GLY A 1 109 ? -7.671 -4.687 9.825 1.00 78.00 109 GLY A CA 1
ATOM 821 C C . GLY A 1 109 ? -9.192 -4.677 9.681 1.00 78.00 109 GLY A C 1
ATOM 822 O O . GLY A 1 109 ? -9.907 -4.549 10.675 1.00 78.00 109 GLY A O 1
ATOM 823 N N . LEU A 1 110 ? -9.703 -4.920 8.469 1.00 77.31 110 LEU A N 1
ATOM 824 C CA . LEU A 1 110 ? -11.139 -4.951 8.174 1.00 77.31 110 LEU A CA 1
ATOM 825 C C . LEU A 1 110 ? -11.881 -6.007 9.005 1.00 77.31 110 LEU A C 1
ATOM 827 O O . LEU A 1 110 ? -12.901 -5.697 9.620 1.00 77.31 110 LEU A O 1
ATOM 831 N N . ARG A 1 111 ? -11.343 -7.228 9.127 1.00 68.56 111 ARG A N 1
ATOM 832 C CA . ARG A 1 111 ? -11.934 -8.265 10.003 1.00 68.56 111 ARG A CA 1
ATOM 833 C C . ARG A 1 111 ? -11.944 -7.868 11.483 1.00 68.56 111 ARG A C 1
ATOM 835 O O . ARG A 1 111 ? -12.826 -8.302 12.224 1.00 68.56 111 ARG A O 1
ATOM 842 N N . HIS A 1 112 ? -10.959 -7.086 11.932 1.00 64.94 112 HIS A N 1
ATOM 843 C CA . HIS A 1 112 ? -10.854 -6.667 13.329 1.00 64.94 112 HIS A CA 1
ATOM 844 C C . HIS A 1 112 ? -11.816 -5.513 13.631 1.00 64.94 112 HIS A C 1
ATOM 846 O O . HIS A 1 112 ? -12.506 -5.540 14.649 1.00 64.94 112 HIS A O 1
ATOM 852 N N . ALA A 1 113 ? -11.943 -4.564 12.700 1.00 61.56 113 ALA A N 1
ATOM 853 C CA . ALA A 1 113 ? -12.909 -3.471 12.760 1.00 61.56 113 ALA A CA 1
ATOM 854 C C . ALA A 1 113 ? -14.370 -3.965 12.696 1.00 61.56 113 ALA A C 1
ATOM 856 O O . ALA A 1 113 ? -15.258 -3.365 13.299 1.00 61.56 113 ALA A O 1
ATOM 857 N N . VAL A 1 114 ? -14.631 -5.094 12.024 1.00 57.69 114 VAL A N 1
ATOM 858 C CA . VAL A 1 114 ? -15.963 -5.722 11.896 1.00 57.69 114 VAL A CA 1
ATOM 859 C C . VAL A 1 114 ? -16.414 -6.478 13.166 1.00 57.69 114 VAL A C 1
ATOM 861 O O . VAL A 1 114 ? -17.448 -7.143 13.156 1.00 57.69 114 VAL A O 1
ATOM 864 N N . ARG A 1 115 ? -15.736 -6.341 14.318 1.00 41.09 115 ARG A N 1
ATOM 865 C CA . ARG A 1 115 ? -16.305 -6.768 15.613 1.00 41.09 115 ARG A CA 1
ATOM 866 C C . ARG A 1 115 ? -17.068 -5.628 16.306 1.00 41.09 115 ARG A C 1
ATOM 868 O O . ARG A 1 115 ? -16.446 -4.815 16.985 1.00 41.09 115 ARG A O 1
ATOM 875 N N . PRO A 1 116 ? -18.412 -5.579 16.234 1.00 47.34 116 PRO A N 1
ATOM 876 C CA . PRO A 1 116 ? -19.188 -4.688 17.083 1.00 47.34 116 PRO A CA 1
ATOM 877 C C . PRO A 1 116 ? -19.309 -5.255 18.508 1.00 47.34 116 PRO A C 1
ATOM 879 O O . PRO A 1 116 ? -19.821 -6.356 18.703 1.00 47.34 116 PRO A O 1
ATOM 882 N N . GLY A 1 117 ? -18.930 -4.449 19.502 1.00 40.44 117 GLY A N 1
ATOM 883 C CA . GLY A 1 117 ? -19.527 -4.487 20.841 1.00 40.44 117 GLY A CA 1
ATOM 884 C C . GLY A 1 117 ? -18.695 -5.129 21.955 1.00 40.44 117 GLY A C 1
ATOM 885 O O . GLY A 1 117 ? -18.681 -6.345 22.138 1.00 40.44 117 GLY A O 1
ATOM 886 N N . SER A 1 118 ? -18.121 -4.275 22.799 1.00 37.91 118 SER A N 1
ATOM 887 C CA . SER A 1 118 ? -18.298 -4.377 24.254 1.00 37.91 118 SER A CA 1
ATOM 888 C C . SER A 1 118 ? -18.936 -3.087 24.747 1.00 37.91 118 SER A C 1
ATOM 890 O O . SER A 1 118 ? -18.659 -2.040 24.118 1.00 37.91 118 SER A O 1
#

Foldseek 3Di:
DDDDDDDDDDDDDPPDPPDDDDDPVLVVQLVVQLVVLLVLLCVQLVPDDDDPQDDQQAQCDVVVSDDPVNLVVSQVCLCVVLVFHQDPVLCPDPLVRGSSSNSSSSSVRNVVVPDDDD

Radius of gyration: 20.81 Å; chains: 1; bounding box: 33×72×57 Å

Sequence (118 aa):
METITTVREVESTESTESTAGSDPESAVDAAAVAEILERFVRTEGRIEDGDPDFTREVDLFASGYLDSLGTVHLINHIEERFRLELDDDALADPSFGSIDGISAIVAAGLRHAVRPGS

Secondary structure (DSSP, 8-state):
-----------------------HHHHHHHHHHHHHHHHHHHHHTT--TT-SS--TTS-TTTTTSS-HHHHHHHHHHHHHHHT----HHHHSSGGGGSHHHHHHHHHHHHHHHT----